Protein AF-A0A3D1RA29-F1 (afdb_monomer_lite)

Foldseek 3Di:
DCVVVVVVLVVLVVQCPDPVNFVLLVVVVVVDVLSVPPPGLVSLLCCLQPVDDCLQSNLVLLLSLLVCCLVVRSNSSSVSSNCSSLVVLLVVLLVVCVVVVVPPSVVVVVLLVVLLSVCSNPPDSVPDSNNSVCSSVSSSVSSVVVSVVVVPPDPPPDPPPDDDDDDDDDDDDDDD

Sequence (176 aa):
MRASWEALHAGLDRSVRTLQAEQSFQQAKAQHSVLAGFDDAEKVVDHLVNARGDGEAKDRLLATLVAMVQQREHHDVASGLLWLGLWPGLTGVYGRRVRHFNGEPDELVAEIARAFTELVERLDLTTVHRVAATLVRSTERDVMYRRKRTWLPASDGLRVDHEEMSASFDADEDDG

Structure (mmCIF, N/CA/C/O backbone):
data_AF-A0A3D1RA29-F1
#
_entry.id   AF-A0A3D1RA29-F1
#
loop_
_atom_site.group_PDB
_atom_site.id
_atom_site.type_symbol
_atom_site.label_atom_id
_atom_site.label_alt_id
_atom_site.label_comp_id
_atom_site.label_asym_id
_atom_site.label_entity_id
_atom_site.label_seq_id
_atom_site.pdbx_PDB_ins_code
_atom_site.Cartn_x
_atom_site.Cartn_y
_atom_site.Cartn_z
_atom_site.occupancy
_atom_site.B_iso_or_equiv
_atom_site.auth_seq_id
_atom_site.auth_comp_id
_atom_site.auth_asym_id
_atom_site.auth_atom_id
_atom_site.pdbx_PDB_model_num
ATOM 1 N N . MET A 1 1 ? 17.350 4.472 -13.378 1.00 61.59 1 MET A N 1
ATOM 2 C CA . MET A 1 1 ? 17.539 5.317 -12.178 1.00 61.59 1 MET A CA 1
ATOM 3 C C . MET A 1 1 ? 16.560 4.843 -11.112 1.00 61.59 1 MET A C 1
ATOM 5 O O . MET A 1 1 ? 15.409 4.650 -11.459 1.00 61.59 1 MET A O 1
ATOM 9 N N . ARG A 1 2 ? 16.984 4.555 -9.874 1.00 80.62 2 ARG A N 1
ATOM 10 C CA . ARG A 1 2 ? 16.080 4.113 -8.783 1.00 80.62 2 ARG A CA 1
ATOM 11 C C . ARG A 1 2 ? 15.506 5.291 -7.971 1.00 80.62 2 ARG A C 1
ATOM 13 O O . ARG A 1 2 ? 14.578 5.092 -7.201 1.00 80.62 2 ARG A O 1
ATOM 20 N N . ALA A 1 3 ? 16.002 6.507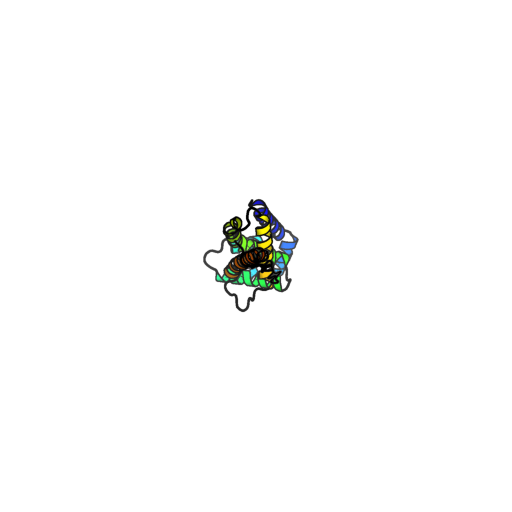 -8.209 1.00 87.69 3 ALA A N 1
ATOM 21 C CA . ALA A 1 3 ? 15.664 7.707 -7.445 1.00 87.69 3 ALA A CA 1
ATOM 22 C C . ALA A 1 3 ? 14.151 7.953 -7.317 1.00 87.69 3 ALA A C 1
ATOM 24 O O . ALA A 1 3 ? 13.674 8.165 -6.211 1.00 87.69 3 ALA A O 1
ATOM 25 N N . SER A 1 4 ? 13.379 7.847 -8.400 1.00 90.88 4 SER A N 1
ATOM 26 C CA . SER A 1 4 ? 11.924 8.064 -8.359 1.00 90.88 4 SER A CA 1
ATOM 27 C C . SER A 1 4 ? 11.176 6.986 -7.570 1.00 90.88 4 SER A C 1
ATOM 29 O O . SER A 1 4 ? 10.205 7.283 -6.880 1.00 90.88 4 SER A O 1
ATOM 31 N N . TRP A 1 5 ? 11.659 5.739 -7.608 1.00 94.94 5 TRP A N 1
ATOM 32 C CA . TRP A 1 5 ? 11.130 4.649 -6.784 1.00 94.94 5 TRP A CA 1
ATOM 33 C C . TRP A 1 5 ? 11.410 4.907 -5.296 1.00 94.94 5 TRP A C 1
ATOM 35 O O . TRP A 1 5 ? 10.516 4.820 -4.463 1.00 94.94 5 TRP A O 1
ATOM 45 N N . GLU A 1 6 ? 12.630 5.310 -4.949 1.00 95.12 6 GLU A N 1
ATOM 46 C CA . GLU A 1 6 ? 12.988 5.672 -3.569 1.00 95.12 6 GLU A CA 1
ATOM 47 C C . GLU A 1 6 ? 12.257 6.931 -3.078 1.00 95.12 6 GLU A C 1
ATOM 49 O O . GLU A 1 6 ? 11.837 6.988 -1.924 1.00 95.12 6 GLU A O 1
ATOM 54 N N . ALA A 1 7 ? 12.041 7.914 -3.953 1.00 95.19 7 ALA A N 1
ATOM 55 C CA . ALA A 1 7 ? 11.281 9.119 -3.641 1.00 95.19 7 ALA A CA 1
ATOM 56 C C . ALA A 1 7 ? 9.809 8.804 -3.341 1.00 95.19 7 ALA A C 1
ATOM 58 O O . ALA A 1 7 ? 9.257 9.361 -2.391 1.00 95.19 7 ALA A O 1
ATOM 59 N N . LEU A 1 8 ? 9.194 7.882 -4.095 1.00 95.75 8 LEU A N 1
ATOM 60 C CA . LEU A 1 8 ? 7.845 7.387 -3.812 1.00 95.75 8 LEU A CA 1
ATOM 61 C C . LEU A 1 8 ? 7.782 6.733 -2.424 1.00 95.75 8 LEU A C 1
ATOM 63 O O . LEU A 1 8 ? 6.916 7.092 -1.628 1.00 95.75 8 LEU A O 1
ATOM 67 N N . HIS A 1 9 ? 8.731 5.847 -2.100 1.00 96.38 9 HIS A N 1
ATOM 68 C CA . HIS A 1 9 ? 8.818 5.231 -0.770 1.00 96.38 9 HIS A CA 1
ATOM 69 C C . HIS A 1 9 ? 8.925 6.268 0.345 1.00 96.38 9 HIS A C 1
ATOM 71 O O . HIS A 1 9 ? 8.164 6.229 1.306 1.00 96.38 9 HIS A O 1
ATOM 77 N N . ALA A 1 10 ? 9.854 7.217 0.207 1.00 96.38 10 ALA A N 1
ATOM 78 C CA . ALA A 1 10 ? 10.084 8.254 1.207 1.00 96.38 10 ALA A CA 1
ATOM 79 C C . ALA A 1 10 ? 8.869 9.182 1.365 1.00 96.38 10 ALA A C 1
ATOM 81 O O . ALA A 1 10 ? 8.591 9.661 2.463 1.00 96.38 10 ALA A O 1
ATOM 82 N N . GLY A 1 11 ? 8.135 9.447 0.281 1.00 95.94 11 GLY A N 1
ATOM 83 C CA . GLY A 1 11 ? 6.874 10.184 0.325 1.00 95.94 11 GLY A CA 1
ATOM 84 C C . GLY A 1 11 ? 5.801 9.449 1.129 1.00 95.94 11 GLY A C 1
ATOM 85 O O . GLY A 1 11 ? 5.186 10.049 2.009 1.00 95.94 11 GLY A O 1
ATOM 86 N N . LEU A 1 12 ? 5.626 8.151 0.868 1.00 95.56 12 LEU A N 1
ATOM 87 C CA . LEU A 1 12 ? 4.673 7.295 1.578 1.00 95.56 12 LEU A CA 1
ATOM 88 C C . LEU A 1 12 ? 5.028 7.156 3.062 1.00 95.56 12 LEU A C 1
ATOM 90 O O . LEU A 1 12 ? 4.164 7.361 3.911 1.00 95.56 12 LEU A O 1
ATOM 94 N N . ASP A 1 13 ? 6.296 6.892 3.376 1.00 95.62 13 ASP A N 1
ATOM 95 C CA . ASP A 1 13 ? 6.787 6.790 4.753 1.00 95.62 13 ASP A CA 1
ATOM 96 C C . ASP A 1 13 ? 6.531 8.089 5.536 1.00 95.62 13 ASP A C 1
ATOM 98 O O . ASP A 1 13 ? 5.963 8.060 6.626 1.00 95.62 13 ASP A O 1
ATOM 102 N N . ARG A 1 14 ? 6.811 9.258 4.943 1.00 94.94 14 ARG A N 1
ATOM 103 C CA . ARG A 1 14 ? 6.463 10.543 5.573 1.00 94.94 14 ARG A CA 1
ATOM 104 C C . ARG A 1 14 ? 4.961 10.726 5.766 1.00 94.94 14 ARG A C 1
ATOM 106 O O . ARG A 1 14 ? 4.565 11.292 6.780 1.00 94.94 14 ARG A O 1
ATOM 113 N N . SER A 1 15 ? 4.135 10.277 4.819 1.00 94.50 15 SER A N 1
ATOM 114 C CA . SER A 1 15 ? 2.679 10.459 4.894 1.00 94.50 15 SER A CA 1
ATOM 115 C C . SER A 1 15 ? 2.060 9.736 6.093 1.00 94.50 15 SER A C 1
ATOM 117 O O . SER A 1 15 ? 1.217 10.315 6.779 1.00 94.50 15 SER A O 1
ATOM 119 N N . VAL A 1 16 ? 2.542 8.527 6.410 1.00 94.12 16 VAL A N 1
ATOM 120 C CA . VAL A 1 16 ? 2.026 7.719 7.528 1.00 94.12 16 VAL A CA 1
ATOM 121 C C . VAL A 1 16 ? 2.594 8.128 8.892 1.00 94.12 16 VAL A C 1
ATOM 123 O O . VAL A 1 16 ? 2.030 7.752 9.910 1.00 94.12 16 VAL A O 1
ATOM 126 N N . ARG A 1 17 ? 3.668 8.931 8.928 1.00 93.25 17 ARG A N 1
ATOM 127 C CA . ARG A 1 17 ? 4.301 9.440 10.163 1.00 93.25 17 ARG A CA 1
ATOM 128 C C . ARG A 1 17 ? 3.769 10.804 10.624 1.00 93.25 17 ARG A C 1
ATOM 130 O O . ARG A 1 17 ? 4.295 11.389 11.569 1.00 93.25 17 ARG A O 1
ATOM 137 N N . THR A 1 18 ? 2.775 11.370 9.941 1.00 94.19 18 THR A N 1
ATOM 138 C CA . THR A 1 18 ? 2.199 12.665 10.339 1.00 94.19 18 THR A CA 1
ATOM 139 C C . THR A 1 18 ? 1.294 12.524 11.565 1.00 94.19 18 THR A C 1
ATOM 141 O O . THR A 1 18 ? 0.689 11.480 11.783 1.00 94.19 18 THR A O 1
ATOM 144 N N . LEU A 1 19 ? 1.122 13.600 12.343 1.00 93.75 19 LEU A N 1
ATOM 145 C CA . LEU A 1 19 ? 0.194 13.598 13.485 1.00 93.75 19 LEU A CA 1
ATOM 146 C C . LEU A 1 19 ? -1.254 13.286 13.060 1.00 93.75 19 LEU A C 1
ATOM 148 O O . LEU A 1 19 ? -1.984 12.618 13.784 1.00 93.75 19 LEU A O 1
ATOM 152 N N . GLN A 1 20 ? -1.669 13.755 11.881 1.00 92.44 20 GLN A N 1
ATOM 153 C CA . GLN A 1 20 ? -2.993 13.466 11.326 1.00 92.44 20 GLN A CA 1
ATOM 154 C C . GLN A 1 20 ? -3.140 11.989 10.935 1.00 92.44 20 GLN A C 1
ATOM 156 O O . GLN A 1 20 ? -4.195 11.394 11.171 1.00 92.44 20 GLN A O 1
ATOM 161 N N . ALA A 1 21 ? -2.094 11.392 10.353 1.00 92.19 21 ALA A N 1
ATOM 162 C CA . ALA A 1 21 ? -2.056 9.961 10.075 1.00 92.19 21 ALA A CA 1
ATOM 163 C C . ALA A 1 21 ? -2.139 9.154 11.373 1.00 92.19 21 ALA A C 1
ATOM 165 O O . ALA A 1 21 ? -2.956 8.245 11.459 1.00 92.19 21 ALA A O 1
ATOM 166 N N . GLU A 1 22 ? -1.398 9.551 12.406 1.00 94.19 22 GLU A N 1
ATOM 167 C CA . GLU A 1 22 ? -1.446 8.899 13.715 1.00 94.19 22 GLU A CA 1
ATOM 168 C C . GLU A 1 22 ? -2.852 8.961 14.334 1.00 94.19 22 GLU A C 1
ATOM 170 O O . GLU A 1 22 ? -3.405 7.945 14.745 1.00 94.19 22 GLU A O 1
ATOM 175 N N . GLN A 1 23 ? -3.505 10.125 14.313 1.00 94.62 23 GLN A N 1
ATOM 176 C CA . GLN A 1 23 ? -4.891 10.255 14.781 1.00 94.62 23 GLN A CA 1
ATOM 177 C C . GLN A 1 23 ? -5.864 9.379 13.981 1.00 94.62 23 GLN A C 1
ATOM 179 O O . GLN A 1 23 ? -6.729 8.724 14.565 1.00 94.62 23 GLN A O 1
ATOM 184 N N . SER A 1 24 ? -5.713 9.345 12.654 1.00 94.38 24 SER A N 1
ATOM 185 C CA . SER A 1 24 ? -6.530 8.499 11.775 1.00 94.38 24 SER A CA 1
ATOM 186 C C . SER A 1 24 ? -6.300 7.015 12.061 1.00 94.38 24 SER A C 1
ATOM 188 O O . SER A 1 24 ? -7.246 6.233 12.074 1.00 94.38 24 SER A O 1
ATOM 190 N N . PHE A 1 25 ? -5.057 6.629 12.344 1.00 95.31 25 PHE A N 1
ATOM 191 C CA . PHE A 1 25 ? -4.699 5.268 12.711 1.00 95.31 25 PHE A CA 1
ATOM 192 C C . PHE A 1 25 ? -5.326 4.854 14.046 1.00 95.31 25 PHE A C 1
ATOM 194 O O . PHE A 1 25 ? -5.940 3.792 14.121 1.00 95.31 25 PHE A O 1
ATOM 201 N N . GLN A 1 26 ? -5.264 5.700 15.077 1.00 94.88 26 GLN A N 1
ATOM 202 C CA . GLN A 1 26 ? -5.900 5.403 16.367 1.00 94.88 26 GLN A CA 1
ATOM 203 C C . GLN A 1 26 ? -7.432 5.283 16.247 1.00 94.88 26 GLN A C 1
ATOM 205 O O . GLN A 1 26 ? -8.042 4.432 16.897 1.00 94.88 26 GLN A O 1
ATOM 210 N N . GLN A 1 27 ? -8.064 6.080 15.380 1.00 94.69 27 GLN A N 1
ATOM 211 C CA . GLN A 1 27 ? -9.498 5.959 15.082 1.00 94.69 27 GLN A CA 1
ATOM 212 C C . GLN A 1 27 ? -9.832 4.657 14.338 1.00 94.69 27 GLN A C 1
ATOM 214 O O . GLN A 1 27 ? -10.803 3.986 14.698 1.00 94.69 27 GLN A O 1
ATOM 219 N N . ALA A 1 28 ? -9.010 4.259 13.363 1.00 93.94 28 ALA A N 1
ATOM 220 C CA . ALA A 1 28 ? -9.141 2.973 12.681 1.00 93.94 28 ALA A CA 1
ATOM 221 C C . ALA A 1 28 ? -8.956 1.797 13.653 1.00 93.94 28 ALA A C 1
ATOM 223 O O . ALA A 1 28 ? -9.704 0.822 13.618 1.00 93.94 28 ALA A O 1
ATOM 224 N N . LYS A 1 29 ? -7.994 1.904 14.576 1.00 94.00 29 LYS A N 1
ATOM 225 C CA . LYS A 1 29 ? -7.706 0.899 15.606 1.00 94.00 29 LYS A CA 1
ATOM 226 C C . LYS A 1 29 ? -8.894 0.641 16.534 1.00 94.00 29 LYS A C 1
ATOM 228 O O . LYS A 1 29 ? -9.097 -0.494 16.960 1.00 94.00 29 LYS A O 1
ATOM 233 N N . ALA A 1 30 ? -9.699 1.665 16.817 1.00 91.88 30 ALA A N 1
ATOM 234 C CA . ALA A 1 30 ? -10.922 1.521 17.604 1.00 91.88 30 ALA A CA 1
ATOM 235 C C . ALA A 1 30 ? -12.042 0.765 16.859 1.00 91.88 30 ALA A C 1
ATOM 237 O O . ALA A 1 30 ? -12.909 0.176 17.503 1.00 91.88 30 ALA A O 1
ATOM 238 N N . GLN A 1 31 ? -12.027 0.774 15.522 1.00 92.19 31 GLN A N 1
ATOM 239 C CA . GLN A 1 31 ? -13.053 0.163 14.667 1.00 92.19 31 GLN A CA 1
ATOM 240 C C . GLN A 1 31 ? -12.662 -1.243 14.191 1.00 92.19 31 GLN A C 1
ATOM 242 O O . GLN A 1 31 ? -13.517 -2.119 14.065 1.00 92.19 31 GLN A O 1
ATOM 247 N N . HIS A 1 32 ? -11.366 -1.489 13.984 1.00 93.56 32 HIS A N 1
ATOM 248 C CA . HIS A 1 32 ? -10.843 -2.725 13.404 1.00 93.56 32 HIS A CA 1
ATOM 249 C C . HIS A 1 32 ? -9.957 -3.470 14.401 1.00 93.56 32 HIS A C 1
ATOM 251 O O . HIS A 1 32 ? -8.798 -3.116 14.618 1.00 93.56 32 HIS A O 1
ATOM 257 N N . SER A 1 33 ? -10.465 -4.567 14.969 1.00 89.94 33 SER A N 1
ATOM 258 C CA . SER A 1 33 ? -9.752 -5.344 15.997 1.00 89.94 33 SER A CA 1
ATOM 259 C C . SER A 1 33 ? -8.408 -5.919 15.530 1.00 89.94 33 SER A C 1
ATOM 261 O O . SER A 1 33 ? -7.513 -6.114 16.348 1.00 89.94 33 SER A O 1
ATOM 263 N N . VAL A 1 34 ? -8.222 -6.132 14.220 1.00 91.44 34 VAL A N 1
ATOM 264 C CA . VAL A 1 34 ? -6.940 -6.577 13.641 1.00 91.44 34 VAL A CA 1
ATOM 265 C C . VAL A 1 34 ? -5.814 -5.556 13.847 1.00 91.44 34 VAL A C 1
ATOM 267 O O . VAL A 1 34 ? -4.647 -5.936 13.880 1.00 91.44 34 VAL A O 1
ATOM 270 N N . LEU A 1 35 ? -6.152 -4.272 14.016 1.00 93.00 35 LEU A N 1
ATOM 271 C CA . LEU A 1 35 ? -5.196 -3.194 14.269 1.00 93.00 35 LEU A CA 1
ATOM 272 C C . LEU A 1 35 ? -4.903 -3.005 15.766 1.00 93.00 35 LEU A C 1
ATOM 274 O O . LEU A 1 35 ? -3.919 -2.362 16.124 1.00 93.00 35 LEU A O 1
ATOM 278 N N . ALA A 1 36 ? -5.723 -3.577 16.656 1.00 89.75 36 ALA A N 1
ATOM 279 C CA . ALA A 1 36 ? -5.656 -3.337 18.100 1.00 89.75 36 ALA A CA 1
ATOM 280 C C . ALA A 1 36 ? -4.303 -3.717 18.730 1.00 89.75 36 ALA A C 1
ATOM 282 O O . ALA A 1 36 ? -3.906 -3.121 19.731 1.00 89.75 36 ALA A O 1
ATOM 283 N N . GLY A 1 37 ? -3.589 -4.676 18.136 1.00 88.81 37 GLY A N 1
ATOM 284 C CA . GLY A 1 37 ? -2.281 -5.136 18.607 1.00 88.81 37 GLY A CA 1
ATOM 285 C C . GLY A 1 37 ? -1.092 -4.246 18.230 1.00 88.81 37 GLY A C 1
ATOM 286 O O . GLY A 1 37 ? 0.021 -4.553 18.645 1.00 88.81 37 GLY A O 1
ATOM 287 N N . PHE A 1 38 ? -1.293 -3.182 17.448 1.00 93.12 38 PHE A N 1
ATOM 288 C CA . PHE A 1 38 ? -0.213 -2.306 16.986 1.00 93.12 38 PHE A CA 1
ATOM 289 C C . PHE A 1 38 ? -0.283 -0.946 17.673 1.00 93.12 38 PHE A C 1
ATOM 291 O O . PHE A 1 38 ? -1.352 -0.338 17.741 1.00 93.12 38 PHE A O 1
ATOM 298 N N . ASP A 1 39 ? 0.846 -0.469 18.190 1.00 90.50 39 ASP A N 1
ATOM 299 C CA . ASP A 1 39 ? 0.915 0.815 18.896 1.00 90.50 39 ASP A CA 1
ATOM 300 C C . ASP A 1 39 ? 0.703 1.996 17.946 1.00 90.50 39 ASP A C 1
ATOM 302 O O . ASP A 1 39 ? -0.078 2.893 18.258 1.00 90.50 39 ASP A O 1
ATOM 306 N N . ASP A 1 40 ? 1.325 1.928 16.769 1.00 91.88 40 ASP A N 1
ATOM 307 C CA . ASP A 1 40 ? 1.334 2.966 15.741 1.00 91.88 40 ASP A CA 1
ATOM 308 C C . ASP A 1 40 ? 1.348 2.353 14.322 1.00 91.88 40 ASP A C 1
ATOM 310 O O . ASP A 1 40 ? 1.461 1.133 14.129 1.00 91.88 40 ASP A O 1
ATOM 314 N N . ALA A 1 41 ? 1.236 3.218 13.311 1.00 93.31 41 ALA A N 1
ATOM 315 C CA . ALA A 1 41 ? 1.273 2.835 11.900 1.00 93.31 41 ALA A CA 1
ATOM 316 C C . ALA A 1 41 ? 2.620 2.206 11.474 1.00 93.31 41 ALA A C 1
ATOM 318 O O . ALA A 1 41 ? 2.650 1.331 10.605 1.00 93.31 41 ALA A O 1
ATOM 319 N N . GLU A 1 42 ? 3.738 2.602 12.089 1.00 91.94 42 GLU A N 1
ATOM 320 C CA . GLU A 1 42 ? 5.071 2.074 11.776 1.00 91.94 42 GLU A CA 1
ATOM 321 C C . GLU A 1 42 ? 5.186 0.600 12.189 1.00 91.94 42 GLU A C 1
ATOM 323 O O . GLU A 1 42 ? 5.667 -0.221 11.406 1.00 91.94 42 GLU A O 1
ATOM 328 N N . LYS A 1 43 ? 4.621 0.213 13.341 1.00 93.50 43 LYS A N 1
ATOM 329 C CA . LYS A 1 43 ? 4.546 -1.194 13.775 1.00 93.50 43 LYS A CA 1
ATOM 330 C C . LYS A 1 43 ? 3.738 -2.073 12.830 1.00 93.50 43 LYS A C 1
ATOM 332 O O . LYS A 1 43 ? 4.079 -3.246 12.656 1.00 93.50 43 LYS A O 1
ATOM 337 N N . VAL A 1 44 ? 2.703 -1.525 12.196 1.00 95.12 44 VAL A N 1
ATOM 338 C CA . VAL A 1 44 ? 1.951 -2.239 11.154 1.00 95.12 44 VAL A CA 1
ATOM 339 C C . VAL A 1 44 ? 2.843 -2.497 9.943 1.00 95.12 44 VAL A C 1
ATOM 341 O O . VAL A 1 44 ? 2.904 -3.629 9.461 1.00 95.12 44 VAL A O 1
ATOM 344 N N . VAL A 1 45 ? 3.568 -1.480 9.465 1.00 94.75 45 VAL A N 1
ATOM 345 C CA . VAL A 1 45 ? 4.499 -1.624 8.333 1.00 94.75 45 VAL A CA 1
ATOM 346 C C . VAL A 1 45 ? 5.597 -2.633 8.658 1.00 94.75 45 VAL A C 1
ATOM 348 O O . VAL A 1 45 ? 5.819 -3.561 7.877 1.00 94.75 45 VAL A O 1
ATOM 351 N N . ASP A 1 46 ? 6.230 -2.509 9.824 1.00 93.00 46 ASP A N 1
ATOM 352 C CA . ASP A 1 46 ? 7.267 -3.428 10.293 1.00 93.00 46 ASP A CA 1
ATOM 353 C C . ASP A 1 46 ? 6.766 -4.870 10.306 1.00 93.00 46 ASP A C 1
ATOM 355 O O . ASP A 1 46 ? 7.461 -5.776 9.836 1.00 93.00 46 ASP A O 1
ATOM 359 N N . HIS A 1 47 ? 5.547 -5.093 10.799 1.00 92.75 47 HIS A N 1
ATOM 360 C CA . HIS A 1 47 ? 4.925 -6.409 10.795 1.00 92.75 47 HIS A CA 1
ATOM 361 C C . HIS A 1 47 ? 4.662 -6.905 9.371 1.00 92.75 47 HIS A C 1
ATOM 363 O O . HIS A 1 47 ? 5.051 -8.021 9.030 1.00 92.75 47 HIS A O 1
ATOM 369 N N . LEU A 1 48 ? 4.070 -6.085 8.500 1.00 93.00 48 LEU A N 1
ATOM 370 C CA . LEU A 1 48 ? 3.791 -6.467 7.113 1.00 93.00 48 LEU A CA 1
ATOM 371 C C . LEU A 1 48 ? 5.071 -6.809 6.336 1.00 93.00 48 LEU A C 1
ATOM 373 O O . LEU A 1 48 ? 5.061 -7.740 5.524 1.00 93.00 48 LEU A O 1
ATOM 377 N N . VAL A 1 49 ? 6.176 -6.111 6.591 1.00 91.94 49 VAL A N 1
ATOM 378 C CA . VAL A 1 49 ? 7.465 -6.352 5.928 1.00 91.94 49 VAL A CA 1
ATOM 379 C C . VAL A 1 49 ? 8.187 -7.570 6.511 1.00 91.94 49 VAL A C 1
ATOM 381 O O . VAL A 1 49 ? 8.716 -8.382 5.747 1.00 91.94 49 VAL A O 1
ATOM 384 N N . ASN A 1 50 ? 8.195 -7.726 7.838 1.00 86.75 50 ASN A N 1
ATOM 385 C CA . ASN A 1 50 ? 9.053 -8.692 8.530 1.00 86.75 50 ASN A CA 1
ATOM 386 C C . ASN A 1 50 ? 8.349 -9.971 9.001 1.00 86.75 50 ASN A C 1
ATOM 388 O O . ASN A 1 50 ? 9.048 -10.904 9.403 1.00 86.75 50 ASN A O 1
ATOM 392 N N . ALA A 1 51 ? 7.014 -10.063 8.954 1.00 77.31 51 ALA A N 1
ATOM 393 C CA . ALA A 1 51 ? 6.283 -11.260 9.373 1.00 77.31 51 ALA A CA 1
ATOM 394 C C . ALA A 1 51 ? 6.712 -12.484 8.545 1.00 77.31 51 ALA A C 1
ATOM 396 O O . ALA A 1 51 ? 6.311 -12.676 7.394 1.00 77.31 51 ALA A O 1
ATOM 397 N N . ARG A 1 52 ? 7.553 -13.331 9.150 1.00 62.84 52 ARG A N 1
ATOM 398 C CA . ARG A 1 52 ? 7.950 -14.637 8.621 1.00 62.84 52 ARG A CA 1
ATOM 399 C C . ARG A 1 52 ? 7.103 -15.708 9.302 1.00 62.84 52 ARG A C 1
ATOM 401 O O . ARG A 1 52 ? 7.204 -15.884 10.509 1.00 62.84 52 ARG A O 1
ATOM 408 N N . GLY A 1 53 ? 6.306 -16.441 8.527 1.00 60.06 53 GLY A N 1
ATOM 409 C CA . GLY A 1 53 ? 5.641 -17.670 8.981 1.00 60.06 53 GLY A CA 1
ATOM 410 C C . GLY A 1 53 ? 4.119 -17.597 9.112 1.00 60.06 53 GLY A C 1
ATOM 411 O O . GLY A 1 53 ? 3.475 -18.596 8.815 1.00 60.06 53 GLY A O 1
ATOM 412 N N . ASP A 1 54 ? 3.534 -16.440 9.441 1.00 73.50 54 ASP A N 1
ATOM 413 C CA . ASP A 1 54 ? 2.071 -16.269 9.497 1.00 73.50 54 ASP A CA 1
ATOM 414 C C . ASP A 1 54 ? 1.558 -15.436 8.313 1.00 73.50 54 ASP A C 1
ATOM 416 O O . ASP A 1 54 ? 1.277 -14.239 8.402 1.00 73.50 54 ASP A O 1
ATOM 420 N N . GLY A 1 55 ? 1.494 -16.090 7.152 1.00 82.44 55 GLY A N 1
ATOM 421 C CA . GLY A 1 55 ? 0.947 -15.480 5.942 1.00 82.44 55 GLY A CA 1
ATOM 422 C C . GLY A 1 55 ? -0.546 -15.169 6.057 1.00 82.44 55 GLY A C 1
ATOM 423 O O . GLY A 1 55 ? -1.015 -14.234 5.418 1.00 82.44 55 GLY A O 1
ATOM 424 N N . GLU A 1 56 ? -1.280 -15.904 6.892 1.00 88.12 56 GLU A N 1
ATOM 425 C CA . GLU A 1 56 ? -2.725 -15.745 7.022 1.00 88.12 56 GLU A CA 1
ATOM 426 C C . GLU A 1 56 ? -3.083 -14.497 7.833 1.00 88.12 56 GLU A C 1
ATOM 428 O O . GLU A 1 56 ? -3.924 -13.713 7.401 1.00 88.12 56 GLU A O 1
ATOM 433 N N . ALA A 1 57 ? -2.409 -14.245 8.962 1.00 89.12 57 ALA A N 1
ATOM 434 C CA . ALA A 1 57 ? -2.580 -12.995 9.706 1.00 89.12 57 ALA A CA 1
ATOM 435 C C . ALA A 1 57 ? -2.193 -11.778 8.865 1.00 89.12 57 ALA A C 1
ATOM 437 O O . ALA A 1 57 ? -2.915 -10.778 8.860 1.00 89.12 57 ALA A O 1
ATOM 438 N N . LYS A 1 58 ? -1.106 -11.891 8.094 1.00 91.75 58 LYS A N 1
ATOM 439 C CA . LYS A 1 58 ? -0.694 -10.852 7.150 1.00 91.75 58 LYS A CA 1
ATOM 440 C C . LYS A 1 58 ? -1.758 -10.602 6.081 1.00 91.75 58 LYS A C 1
ATOM 442 O O . LYS A 1 58 ? -2.098 -9.449 5.828 1.00 91.75 58 LYS A O 1
ATOM 447 N N . ASP A 1 59 ? -2.289 -11.652 5.460 1.00 94.69 59 ASP A N 1
ATOM 448 C CA . ASP A 1 59 ? -3.311 -11.510 4.423 1.00 94.69 59 ASP A CA 1
ATOM 449 C C . ASP A 1 59 ? -4.642 -10.984 4.989 1.00 94.69 59 ASP A C 1
ATOM 451 O O . ASP A 1 59 ? -5.288 -10.178 4.323 1.00 94.69 59 ASP A O 1
ATOM 455 N N . ARG A 1 60 ? -5.016 -11.330 6.231 1.00 94.06 60 ARG A N 1
ATOM 456 C CA . ARG A 1 60 ? -6.176 -10.734 6.927 1.00 94.06 60 ARG A CA 1
ATOM 457 C C . ARG A 1 60 ? -5.985 -9.243 7.193 1.00 94.06 60 ARG A C 1
ATOM 459 O O . ARG A 1 60 ? -6.880 -8.459 6.900 1.00 94.06 60 ARG A O 1
ATOM 466 N N . LEU A 1 61 ? -4.820 -8.846 7.705 1.00 95.69 61 LEU A N 1
ATOM 467 C CA . LEU A 1 61 ? -4.490 -7.438 7.928 1.00 95.69 61 LEU A CA 1
ATOM 468 C C . LEU A 1 61 ? -4.528 -6.646 6.613 1.00 95.69 61 LEU A C 1
ATOM 470 O O . LEU A 1 61 ? -5.140 -5.584 6.547 1.00 95.69 61 LEU A O 1
ATOM 474 N N . LEU A 1 62 ? -3.941 -7.187 5.542 1.00 96.75 62 LEU A N 1
ATOM 475 C CA . LEU A 1 62 ? -4.008 -6.573 4.216 1.00 96.75 62 LEU A CA 1
ATOM 476 C C . LEU A 1 62 ? -5.443 -6.506 3.679 1.00 96.75 62 LEU A C 1
ATOM 478 O O . LEU A 1 62 ? -5.805 -5.490 3.094 1.00 96.75 62 LEU A O 1
ATOM 482 N N . ALA A 1 63 ? -6.266 -7.539 3.888 1.00 97.31 63 ALA A N 1
ATOM 483 C CA . ALA A 1 63 ? -7.678 -7.526 3.502 1.00 97.31 63 ALA A CA 1
ATOM 484 C C . ALA A 1 63 ? -8.443 -6.394 4.202 1.00 97.31 63 ALA A C 1
ATOM 486 O O . ALA A 1 63 ? -9.181 -5.664 3.544 1.00 97.31 63 ALA A O 1
ATOM 487 N N . THR A 1 64 ? -8.227 -6.203 5.508 1.00 97.25 64 THR A N 1
ATOM 488 C CA . THR A 1 64 ? -8.827 -5.090 6.257 1.00 97.25 64 THR A CA 1
ATOM 489 C C . THR A 1 64 ? -8.392 -3.740 5.697 1.00 97.25 64 THR A C 1
ATOM 491 O O . THR A 1 64 ? -9.241 -2.893 5.442 1.00 97.25 64 THR A O 1
ATOM 494 N N . LEU A 1 65 ? -7.099 -3.547 5.425 1.00 97.81 65 LEU A N 1
ATOM 495 C CA . LEU A 1 65 ? -6.616 -2.291 4.847 1.00 97.81 65 LEU A CA 1
ATOM 496 C C . LEU A 1 65 ? -7.199 -2.033 3.445 1.00 97.81 65 LEU A C 1
ATOM 498 O O . LEU A 1 65 ? -7.561 -0.901 3.137 1.00 97.81 65 LEU A O 1
ATOM 502 N N . VAL A 1 66 ? -7.337 -3.067 2.604 1.00 98.06 66 VAL A N 1
ATOM 503 C CA . VAL A 1 66 ? -8.013 -2.942 1.299 1.00 98.06 66 VAL A CA 1
ATOM 504 C C . VAL A 1 66 ? -9.472 -2.524 1.486 1.00 98.06 66 VAL A C 1
ATOM 506 O O . VAL A 1 66 ? -9.923 -1.602 0.809 1.00 98.06 66 VAL A O 1
ATOM 509 N N . ALA A 1 67 ? -10.196 -3.150 2.417 1.00 97.62 67 ALA A N 1
ATOM 510 C CA . ALA A 1 67 ? -11.589 -2.807 2.693 1.00 97.62 67 ALA A CA 1
ATOM 511 C C . ALA A 1 67 ? -11.738 -1.348 3.156 1.00 97.62 67 ALA A C 1
ATOM 513 O O . ALA A 1 67 ? -12.613 -0.643 2.659 1.00 97.62 67 ALA A O 1
ATOM 514 N N . MET A 1 68 ? -10.850 -0.873 4.034 1.00 97.38 68 MET A N 1
ATOM 515 C CA . MET A 1 68 ? -10.824 0.524 4.482 1.00 97.38 68 MET A CA 1
ATOM 516 C C . MET A 1 68 ? -10.641 1.497 3.307 1.00 97.38 68 MET A C 1
ATOM 518 O O . MET A 1 68 ? -11.393 2.463 3.178 1.00 97.38 68 MET A O 1
ATOM 522 N N . VAL A 1 69 ? -9.702 1.211 2.393 1.00 97.62 69 VAL A N 1
ATOM 523 C CA . VAL A 1 69 ? -9.506 2.020 1.176 1.00 97.62 69 VAL A CA 1
ATOM 524 C C . VAL A 1 69 ? -10.772 2.041 0.316 1.00 97.62 69 VAL A C 1
ATOM 526 O O . VAL A 1 69 ? -11.240 3.121 -0.051 1.00 97.62 69 VAL A O 1
ATOM 529 N N . GLN A 1 70 ? -11.367 0.875 0.050 1.00 97.31 70 GLN A N 1
ATOM 530 C CA . GLN A 1 70 ? -12.582 0.748 -0.766 1.00 97.31 70 GLN A CA 1
ATOM 531 C C . GLN A 1 70 ? -13.791 1.468 -0.145 1.00 97.31 70 GLN A C 1
ATOM 533 O O . GLN A 1 70 ? -14.618 2.031 -0.862 1.00 97.31 70 GLN A O 1
ATOM 538 N N . GLN A 1 71 ? -13.881 1.497 1.186 1.00 96.62 71 GLN A N 1
ATOM 539 C CA . GLN A 1 71 ? -14.945 2.176 1.935 1.00 96.62 71 GLN A CA 1
ATOM 540 C C . GLN A 1 71 ? -14.656 3.663 2.190 1.00 96.62 71 GLN A C 1
ATOM 542 O O . GLN A 1 71 ? -15.486 4.353 2.780 1.00 96.62 71 GLN A O 1
ATOM 547 N N . ARG A 1 72 ? -13.504 4.176 1.729 1.00 94.81 72 ARG A N 1
ATOM 548 C CA . ARG A 1 72 ? -13.007 5.540 1.997 1.00 94.81 72 ARG A CA 1
ATOM 549 C C . ARG A 1 72 ? -12.823 5.845 3.489 1.00 94.81 72 ARG A C 1
ATOM 551 O O . ARG A 1 72 ? -12.763 7.008 3.884 1.00 94.81 72 ARG A O 1
ATOM 558 N N . GLU A 1 73 ? -12.675 4.813 4.308 1.00 93.94 73 GLU A N 1
ATOM 559 C CA . GLU A 1 73 ? -12.429 4.922 5.740 1.00 93.94 73 GLU A CA 1
ATOM 560 C C . GLU A 1 73 ? -10.927 5.090 5.986 1.00 93.94 73 GLU A C 1
ATOM 562 O O . GLU A 1 73 ? -10.130 4.245 5.581 1.00 93.94 73 GLU A O 1
ATOM 567 N N . HIS A 1 74 ? -10.521 6.199 6.617 1.00 94.44 74 HIS A N 1
ATOM 568 C CA . HIS A 1 74 ? -9.105 6.507 6.888 1.00 94.44 74 HIS A CA 1
ATOM 569 C C . HIS A 1 74 ? -8.193 6.258 5.667 1.00 94.44 74 HIS A C 1
ATOM 571 O O . HIS A 1 74 ? -7.069 5.763 5.788 1.00 94.44 74 HIS A O 1
ATOM 577 N N . HIS A 1 75 ? -8.718 6.600 4.484 1.00 93.31 75 HIS A N 1
ATOM 578 C CA . HIS A 1 75 ? -8.228 6.178 3.173 1.00 93.31 75 HIS A CA 1
ATOM 579 C C . HIS A 1 75 ? -6.722 6.379 2.981 1.00 93.31 75 HIS A C 1
ATOM 581 O O . HIS A 1 75 ? -6.033 5.482 2.494 1.00 93.31 75 HIS A O 1
ATOM 587 N N . ASP A 1 76 ? -6.206 7.542 3.376 1.00 94.25 76 ASP A N 1
ATOM 588 C CA . ASP A 1 76 ? -4.806 7.903 3.151 1.00 94.25 76 ASP A CA 1
ATOM 589 C C . ASP A 1 76 ? -3.862 7.060 4.012 1.00 94.25 76 ASP A C 1
ATOM 591 O O . ASP A 1 76 ? -2.841 6.575 3.521 1.00 94.25 76 ASP A O 1
ATOM 595 N N . VAL A 1 77 ? -4.240 6.801 5.270 1.00 95.62 77 VAL A N 1
ATOM 596 C CA . VAL A 1 77 ? -3.469 5.939 6.174 1.00 95.62 77 VAL A CA 1
ATOM 597 C C . VAL A 1 77 ? -3.505 4.492 5.693 1.00 95.62 77 VAL A C 1
ATOM 599 O O . VAL A 1 77 ? -2.459 3.854 5.595 1.00 95.62 77 VAL A O 1
ATOM 602 N N . ALA A 1 78 ? -4.682 3.9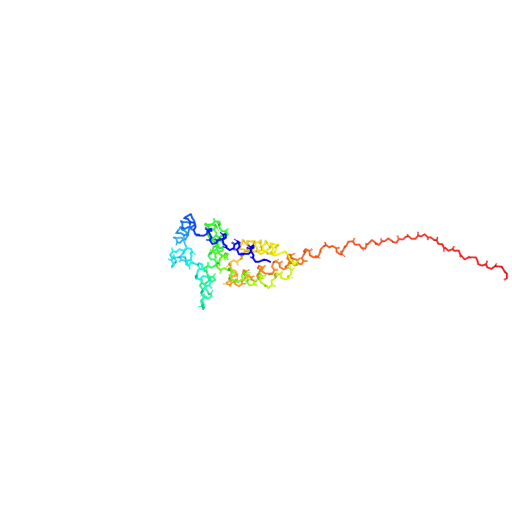86 5.315 1.00 97.19 78 ALA A N 1
ATOM 603 C CA . ALA A 1 78 ? -4.832 2.613 4.845 1.00 97.19 78 ALA A CA 1
ATOM 604 C C . ALA A 1 78 ? -4.064 2.379 3.533 1.00 97.19 78 ALA A C 1
ATOM 606 O O . ALA A 1 78 ? -3.341 1.389 3.397 1.00 97.19 78 ALA A O 1
ATOM 607 N N . SER A 1 79 ? -4.143 3.333 2.601 1.00 97.19 79 SER A N 1
ATOM 608 C CA . SER A 1 79 ? -3.391 3.305 1.343 1.00 97.19 79 SER A CA 1
ATOM 609 C C . SER A 1 79 ? -1.884 3.336 1.587 1.00 97.19 79 SER A C 1
ATOM 611 O O . SER A 1 79 ? -1.155 2.530 1.005 1.00 97.19 79 SER A O 1
ATOM 613 N N . GLY A 1 80 ? -1.406 4.224 2.465 1.00 97.06 80 GLY A N 1
ATOM 614 C CA . GLY A 1 80 ? 0.010 4.311 2.826 1.00 97.06 80 GLY A CA 1
ATOM 615 C C . GLY A 1 80 ? 0.539 3.005 3.423 1.00 97.06 80 GLY A C 1
ATOM 616 O O . GLY A 1 80 ? 1.572 2.496 2.983 1.00 97.06 80 GLY A O 1
ATOM 617 N N . LEU A 1 81 ? -0.210 2.408 4.354 1.00 97.44 81 LEU A N 1
ATOM 618 C CA . LEU A 1 81 ? 0.129 1.126 4.977 1.00 97.44 81 LEU A CA 1
ATOM 619 C C . LEU A 1 81 ? 0.167 -0.033 3.968 1.00 97.44 81 LEU A C 1
ATOM 621 O O . LEU A 1 81 ? 1.092 -0.846 4.014 1.00 97.44 81 LEU A O 1
ATOM 625 N N . LEU A 1 82 ? -0.784 -0.101 3.026 1.00 97.69 82 LEU A N 1
ATOM 626 C CA . LEU A 1 82 ? -0.778 -1.104 1.950 1.00 97.69 82 LEU A CA 1
ATOM 627 C C . LEU A 1 82 ? 0.461 -0.982 1.064 1.00 97.69 82 LEU A C 1
ATOM 629 O O . LEU A 1 82 ? 1.134 -1.980 0.790 1.00 97.69 82 LEU A O 1
ATOM 633 N N . TRP A 1 83 ? 0.758 0.240 0.622 1.00 98.06 83 TRP A N 1
ATOM 634 C CA . TRP A 1 83 ? 1.908 0.527 -0.226 1.00 98.06 83 TRP A CA 1
ATOM 635 C C . TRP A 1 83 ? 3.226 0.147 0.453 1.00 98.06 83 TRP A C 1
ATOM 637 O O . TRP A 1 83 ? 4.048 -0.548 -0.149 1.00 98.06 83 TRP A O 1
ATOM 647 N N . LEU A 1 84 ? 3.416 0.563 1.707 1.00 97.56 84 LEU A N 1
ATOM 648 C CA . LEU A 1 84 ? 4.633 0.290 2.475 1.00 97.56 84 LEU A CA 1
ATOM 649 C C . LEU A 1 84 ? 4.755 -1.196 2.839 1.00 97.56 84 LEU A C 1
ATOM 651 O O . LEU A 1 84 ? 5.810 -1.800 2.645 1.00 97.56 84 LEU A O 1
ATOM 655 N N . GLY A 1 85 ? 3.666 -1.833 3.272 1.00 96.38 85 GLY A N 1
ATOM 656 C CA . GLY A 1 85 ? 3.662 -3.254 3.628 1.00 96.38 85 GLY A CA 1
ATOM 657 C C . GLY A 1 85 ? 3.932 -4.195 2.447 1.00 96.38 85 GLY A C 1
ATOM 658 O O . GLY A 1 85 ? 4.507 -5.275 2.619 1.00 96.38 85 GLY A O 1
ATOM 659 N N . LEU A 1 86 ? 3.556 -3.792 1.229 1.00 96.69 86 LEU A N 1
ATOM 660 C CA . LEU A 1 86 ? 3.828 -4.538 -0.006 1.00 96.69 86 LEU A CA 1
ATOM 661 C C . LEU A 1 86 ? 5.063 -4.038 -0.760 1.00 96.69 86 LEU A C 1
ATOM 663 O O . LEU A 1 86 ? 5.443 -4.634 -1.776 1.00 96.69 86 LEU A O 1
ATOM 667 N N . TRP A 1 87 ? 5.745 -3.018 -0.234 1.00 96.75 87 TRP A N 1
ATOM 668 C CA . TRP A 1 87 ? 6.913 -2.405 -0.851 1.00 96.75 87 TRP A CA 1
ATOM 669 C C . TRP A 1 87 ? 8.001 -3.401 -1.274 1.00 96.75 87 TRP A C 1
ATOM 671 O O . TRP A 1 87 ? 8.485 -3.287 -2.406 1.00 96.75 87 TRP A O 1
ATOM 681 N N . PRO A 1 88 ? 8.380 -4.423 -0.472 1.00 95.25 88 PRO A N 1
ATOM 682 C CA . PRO A 1 88 ? 9.386 -5.398 -0.900 1.00 95.25 88 PRO A CA 1
ATOM 683 C C . PRO A 1 88 ? 8.943 -6.200 -2.132 1.00 95.25 88 PRO A C 1
ATOM 685 O O . PRO A 1 88 ? 9.730 -6.434 -3.052 1.00 95.25 88 PRO A O 1
ATOM 688 N N . GLY A 1 89 ? 7.662 -6.583 -2.183 1.00 95.44 89 GLY A N 1
ATOM 689 C CA . GLY A 1 89 ? 7.081 -7.309 -3.311 1.00 95.44 89 GLY A CA 1
ATOM 690 C C . GLY A 1 89 ? 7.065 -6.463 -4.582 1.00 95.44 89 GLY A C 1
ATOM 691 O O . GLY A 1 89 ? 7.513 -6.922 -5.636 1.00 95.44 89 GLY A O 1
ATOM 692 N N . LEU A 1 90 ? 6.629 -5.208 -4.462 1.00 97.00 90 LEU A N 1
ATOM 693 C CA . LEU A 1 90 ? 6.593 -4.245 -5.564 1.00 97.00 90 LEU A CA 1
ATOM 694 C C . LEU A 1 90 ? 7.999 -3.822 -6.015 1.00 97.00 90 LEU A C 1
ATOM 696 O O . LEU A 1 90 ? 8.247 -3.703 -7.211 1.00 97.00 90 LEU A O 1
ATOM 700 N N . THR A 1 91 ? 8.963 -3.718 -5.099 1.00 96.62 91 THR A N 1
ATOM 701 C CA . THR A 1 91 ? 10.382 -3.498 -5.431 1.00 96.62 91 THR A CA 1
ATOM 702 C C . THR A 1 91 ? 10.936 -4.661 -6.254 1.00 96.62 91 THR A C 1
ATOM 704 O O . THR A 1 91 ? 11.708 -4.453 -7.194 1.00 96.62 91 THR A O 1
ATOM 707 N N . GLY A 1 92 ? 10.507 -5.891 -5.956 1.00 96.06 92 GLY A N 1
ATOM 708 C CA . GLY A 1 92 ? 10.800 -7.055 -6.786 1.00 96.06 92 GLY A CA 1
ATOM 709 C C . GLY A 1 92 ? 10.227 -6.930 -8.201 1.00 96.06 92 GLY A C 1
ATOM 710 O O . GLY A 1 92 ? 10.918 -7.260 -9.166 1.00 96.06 92 GLY A O 1
ATOM 711 N N . VAL A 1 93 ? 8.995 -6.425 -8.341 1.00 95.75 93 VAL A N 1
ATOM 712 C CA . VAL A 1 93 ? 8.380 -6.137 -9.651 1.00 95.75 93 VAL A CA 1
ATOM 713 C C . VAL A 1 93 ? 9.186 -5.076 -10.398 1.00 95.75 93 VAL A C 1
ATOM 715 O O . VAL A 1 93 ? 9.610 -5.328 -11.526 1.00 95.75 93 VAL A O 1
ATOM 718 N N . TYR A 1 94 ? 9.472 -3.941 -9.757 1.00 95.56 94 TYR A N 1
ATOM 719 C CA . TYR A 1 94 ? 10.278 -2.863 -10.327 1.00 95.56 94 TYR A CA 1
ATOM 720 C C . TYR A 1 94 ? 11.622 -3.385 -10.858 1.00 95.56 94 TYR A C 1
ATOM 722 O O . TYR A 1 94 ? 11.946 -3.207 -12.033 1.00 95.56 94 TYR A O 1
ATOM 730 N N . GLY A 1 95 ? 12.369 -4.126 -10.032 1.00 93.81 95 GLY A N 1
ATOM 731 C CA . GLY A 1 95 ? 13.668 -4.687 -10.413 1.00 93.81 95 GLY A CA 1
ATOM 732 C C . GLY A 1 95 ? 13.598 -5.657 -11.597 1.00 93.81 95 GLY A C 1
ATOM 733 O O . GLY A 1 95 ? 14.448 -5.604 -12.484 1.00 93.81 95 GLY A O 1
ATOM 734 N N . ARG A 1 96 ? 12.566 -6.511 -11.662 1.00 93.19 96 ARG A N 1
ATOM 735 C CA . ARG A 1 96 ? 12.364 -7.430 -12.799 1.00 93.19 96 ARG A CA 1
ATOM 736 C C . ARG A 1 96 ? 11.967 -6.703 -14.081 1.00 93.19 96 ARG A C 1
ATOM 738 O O . ARG A 1 96 ? 12.281 -7.187 -15.172 1.00 93.19 96 ARG A O 1
ATOM 745 N N . ARG A 1 97 ? 11.223 -5.597 -13.969 1.00 92.94 97 ARG A N 1
ATOM 746 C CA . ARG A 1 97 ? 10.559 -4.956 -15.112 1.00 92.94 97 ARG A CA 1
ATOM 747 C C . ARG A 1 97 ? 11.261 -3.729 -15.666 1.00 92.94 97 ARG A C 1
ATOM 749 O O . ARG A 1 97 ? 11.038 -3.437 -16.834 1.00 92.94 97 ARG A O 1
ATOM 756 N N . VAL A 1 98 ? 12.181 -3.107 -14.931 1.00 91.44 98 VAL A N 1
ATOM 757 C CA . VAL A 1 98 ? 12.898 -1.895 -15.379 1.00 91.44 98 VAL A CA 1
ATOM 758 C C . VAL A 1 98 ? 13.557 -2.042 -16.756 1.00 91.44 98 VAL A C 1
ATOM 760 O O . VAL A 1 98 ? 13.508 -1.124 -17.566 1.00 91.44 98 VAL A O 1
ATOM 763 N N . ARG A 1 99 ? 14.080 -3.230 -17.089 1.00 89.25 99 ARG A N 1
ATOM 764 C CA . ARG A 1 99 ? 14.684 -3.503 -18.407 1.00 89.25 99 ARG A CA 1
ATOM 765 C C . ARG A 1 99 ? 13.697 -3.483 -19.584 1.00 89.25 99 ARG A C 1
ATOM 767 O O . ARG A 1 99 ? 14.129 -3.387 -20.721 1.00 89.25 99 ARG A O 1
ATOM 774 N N . HIS A 1 100 ? 12.394 -3.615 -19.329 1.00 87.69 100 HIS A N 1
ATOM 775 C CA . HIS A 1 100 ? 11.342 -3.607 -20.356 1.00 87.69 100 HIS A CA 1
ATOM 776 C C . HIS A 1 100 ? 10.812 -2.195 -20.667 1.00 87.69 100 HIS A C 1
ATOM 778 O O . HIS A 1 100 ? 9.971 -2.028 -21.553 1.00 87.69 100 HIS A O 1
ATOM 784 N N . PHE A 1 101 ? 11.307 -1.188 -19.947 1.00 88.06 101 PHE A N 1
ATOM 785 C CA . PHE A 1 101 ? 10.912 0.212 -20.076 1.00 88.06 101 PHE A CA 1
ATOM 786 C C . PHE A 1 101 ? 12.025 1.071 -20.701 1.00 88.06 101 PHE A C 1
ATOM 788 O O . PHE A 1 101 ? 12.086 2.254 -20.442 1.00 88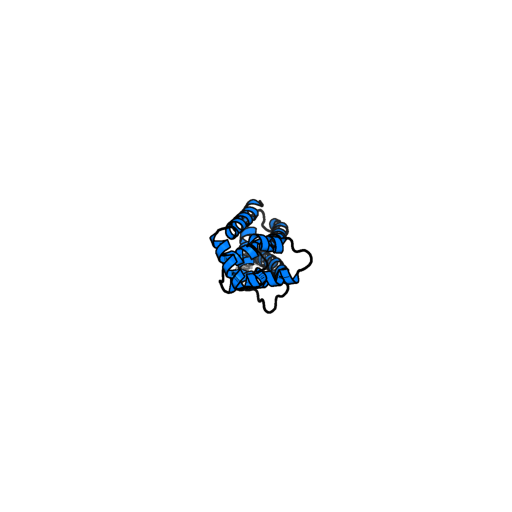.06 101 PHE A O 1
ATOM 795 N N . ASN A 1 102 ? 12.923 0.486 -21.510 1.00 82.00 102 ASN A N 1
ATOM 796 C CA . ASN A 1 102 ? 13.849 1.172 -22.440 1.00 82.00 102 ASN A CA 1
ATOM 797 C C . ASN A 1 102 ? 14.607 2.423 -21.930 1.00 82.00 102 ASN A C 1
ATOM 799 O O . ASN A 1 102 ? 14.991 3.269 -22.727 1.00 82.00 102 ASN A O 1
ATOM 803 N N . GLY A 1 103 ? 14.877 2.538 -20.627 1.00 77.38 103 GLY A N 1
ATOM 804 C CA . GLY A 1 103 ? 15.547 3.718 -20.058 1.00 77.38 103 GLY A CA 1
ATOM 805 C C . GLY A 1 103 ? 14.609 4.794 -19.499 1.00 77.38 103 GLY A C 1
ATOM 806 O O . GLY A 1 103 ? 15.103 5.812 -19.027 1.00 77.38 103 GLY A O 1
ATOM 807 N N . GLU A 1 104 ? 13.303 4.531 -19.450 1.00 86.88 104 GLU A N 1
ATOM 808 C CA . GLU A 1 104 ? 12.241 5.362 -18.865 1.00 86.88 104 GLU A CA 1
ATOM 809 C C . GLU A 1 104 ? 11.754 4.750 -17.531 1.00 86.88 104 GLU A C 1
ATOM 811 O O . GLU A 1 104 ? 10.642 4.230 -17.424 1.00 86.88 104 GLU A O 1
ATOM 816 N N . PRO A 1 105 ? 12.589 4.744 -16.472 1.00 88.44 105 PRO A N 1
ATOM 817 C CA . PRO A 1 105 ? 12.222 4.155 -15.184 1.00 88.44 105 PRO A CA 1
ATOM 818 C C . PRO A 1 105 ? 11.015 4.850 -14.546 1.00 88.44 105 PRO A C 1
ATOM 820 O O . PRO A 1 105 ? 10.266 4.203 -13.820 1.00 88.44 105 PRO A O 1
ATOM 823 N N . ASP A 1 106 ? 10.811 6.135 -14.830 1.00 91.69 106 ASP A N 1
ATOM 824 C CA . ASP A 1 106 ? 9.707 6.920 -14.278 1.00 91.69 106 ASP A CA 1
ATOM 825 C C . ASP A 1 106 ? 8.356 6.486 -14.857 1.00 91.69 106 ASP A C 1
ATOM 827 O O . ASP A 1 106 ? 7.369 6.439 -14.125 1.00 91.69 106 ASP A O 1
ATOM 831 N N . GLU A 1 107 ? 8.321 6.061 -16.127 1.00 92.62 107 GLU A N 1
ATOM 832 C CA . GLU A 1 107 ? 7.128 5.455 -16.730 1.00 92.62 107 GLU A CA 1
ATOM 833 C C . GLU A 1 107 ? 6.766 4.153 -16.004 1.00 92.62 107 GLU A C 1
ATOM 835 O O . GLU A 1 107 ? 5.607 3.934 -15.658 1.00 92.62 107 GLU A O 1
ATOM 840 N N . LEU A 1 108 ? 7.756 3.311 -15.679 1.00 94.62 108 LEU A N 1
ATOM 841 C CA . LEU A 1 108 ? 7.511 2.100 -14.891 1.00 94.62 108 LEU A CA 1
ATOM 842 C C . LEU A 1 108 ? 6.982 2.425 -13.488 1.00 94.62 108 LEU A C 1
ATOM 844 O O . LEU A 1 108 ? 6.079 1.738 -13.009 1.00 94.62 108 LEU A O 1
ATOM 848 N N . VAL A 1 109 ? 7.533 3.441 -12.815 1.00 95.44 109 VAL A N 1
ATOM 849 C CA . VAL A 1 109 ? 7.031 3.869 -11.498 1.00 95.44 109 VAL A CA 1
ATOM 850 C C . VAL A 1 109 ? 5.573 4.316 -11.607 1.00 95.44 109 VAL A C 1
ATOM 852 O O . VAL A 1 109 ? 4.749 3.866 -10.810 1.00 95.44 109 VAL A O 1
ATOM 855 N N . ALA A 1 110 ? 5.236 5.130 -12.611 1.00 94.75 110 ALA A N 1
ATOM 856 C CA . ALA A 1 110 ? 3.870 5.587 -12.853 1.00 94.75 110 ALA A CA 1
ATOM 857 C C . ALA A 1 110 ? 2.913 4.425 -13.171 1.00 94.75 110 ALA A C 1
ATOM 859 O O . ALA A 1 110 ? 1.812 4.370 -12.623 1.00 94.75 110 ALA A O 1
ATOM 860 N N . GLU A 1 111 ? 3.334 3.458 -13.989 1.00 95.88 111 GLU A N 1
ATOM 861 C CA . GLU A 1 111 ? 2.524 2.282 -14.318 1.00 95.88 111 GLU A CA 1
ATOM 862 C C . GLU A 1 111 ? 2.319 1.360 -13.111 1.00 95.88 1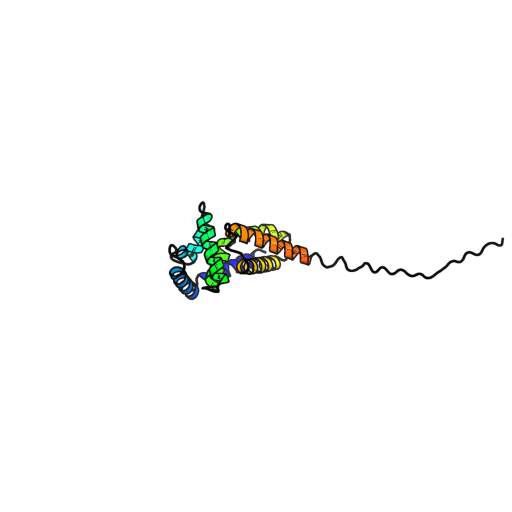11 GLU A C 1
ATOM 864 O O . GLU A 1 111 ? 1.212 0.859 -12.913 1.00 95.88 111 GLU A O 1
ATOM 869 N N . ILE A 1 112 ? 3.336 1.160 -12.262 1.00 97.19 112 ILE A N 1
ATOM 870 C CA . ILE A 1 112 ? 3.179 0.415 -11.001 1.00 97.19 112 ILE A CA 1
ATOM 871 C C . ILE A 1 112 ? 2.210 1.152 -10.072 1.00 97.19 112 ILE A C 1
ATOM 873 O O . ILE A 1 112 ? 1.294 0.519 -9.546 1.00 97.19 112 ILE A O 1
ATOM 877 N N . ALA A 1 113 ? 2.385 2.468 -9.898 1.00 97.00 113 ALA A N 1
ATOM 878 C CA . ALA A 1 113 ? 1.503 3.315 -9.094 1.00 97.00 113 ALA A CA 1
ATOM 879 C C . ALA A 1 113 ? 0.049 3.185 -9.545 1.00 97.00 113 ALA A C 1
ATOM 881 O O . ALA A 1 113 ? -0.833 2.842 -8.757 1.00 97.00 113 ALA A O 1
ATOM 882 N N . ARG A 1 114 ? -0.181 3.368 -10.843 1.00 96.62 114 ARG A N 1
ATOM 883 C CA . ARG A 1 114 ? -1.499 3.259 -11.453 1.00 96.62 114 ARG A CA 1
ATOM 884 C C . ARG A 1 114 ? -2.096 1.863 -11.284 1.00 96.62 114 ARG A C 1
ATOM 886 O O . ARG A 1 114 ? -3.218 1.736 -10.805 1.00 96.62 114 ARG A O 1
ATOM 893 N N . ALA A 1 115 ? -1.363 0.821 -11.674 1.00 97.38 115 ALA A N 1
ATOM 894 C CA . ALA A 1 115 ? -1.864 -0.548 -11.650 1.00 97.38 115 ALA A CA 1
ATOM 895 C C . ALA A 1 115 ? -2.162 -1.035 -10.229 1.00 97.38 115 ALA A C 1
ATOM 897 O O . ALA A 1 115 ? -3.145 -1.741 -10.025 1.00 97.38 115 ALA A O 1
ATOM 898 N N . PHE A 1 116 ? -1.335 -0.677 -9.245 1.00 98.12 116 PHE A N 1
ATOM 899 C CA . PHE A 1 116 ? -1.573 -1.050 -7.855 1.00 98.12 116 PHE A CA 1
ATOM 900 C C . PHE A 1 116 ? -2.784 -0.323 -7.269 1.00 98.12 116 PHE A C 1
ATOM 902 O O . PHE A 1 116 ? -3.670 -0.987 -6.737 1.00 98.12 116 PHE A O 1
ATOM 909 N N . THR A 1 117 ? -2.876 1.001 -7.426 1.00 97.00 117 THR A N 1
ATOM 910 C CA . THR A 1 117 ? -4.014 1.781 -6.913 1.00 97.00 117 THR A CA 1
ATOM 911 C C . THR A 1 117 ? -5.334 1.326 -7.540 1.00 97.00 117 THR A C 1
ATOM 913 O O . THR A 1 117 ? -6.287 1.044 -6.820 1.00 97.00 117 THR A O 1
ATOM 916 N N . GLU A 1 118 ? -5.385 1.148 -8.866 1.00 97.06 118 GLU A N 1
ATOM 917 C CA . GLU A 1 118 ? -6.584 0.629 -9.543 1.00 97.06 118 GLU A CA 1
ATOM 918 C C . GLU A 1 118 ? -6.930 -0.804 -9.101 1.00 97.06 118 GLU A C 1
ATOM 920 O O . GLU A 1 118 ? -8.103 -1.173 -9.055 1.00 97.06 118 GLU A O 1
ATOM 925 N N . LEU A 1 119 ? -5.929 -1.633 -8.788 1.00 97.62 119 LEU A N 1
ATOM 926 C CA . LEU A 1 119 ? -6.155 -2.998 -8.323 1.00 97.62 119 LEU A CA 1
ATOM 927 C C . LEU A 1 119 ? -6.729 -3.044 -6.905 1.00 97.62 119 LEU A C 1
ATOM 929 O O . LEU A 1 119 ? -7.624 -3.850 -6.665 1.00 97.62 119 LEU A O 1
ATOM 933 N N . VAL A 1 120 ? -6.238 -2.209 -5.987 1.00 97.56 120 VAL A N 1
ATOM 934 C CA . VAL A 1 120 ? -6.759 -2.123 -4.611 1.00 97.56 120 VAL A CA 1
ATOM 935 C C . VAL A 1 120 ? -8.245 -1.757 -4.625 1.00 97.56 120 VAL A C 1
ATOM 937 O O . VAL A 1 120 ? -9.044 -2.416 -3.966 1.00 97.56 120 VAL A O 1
ATOM 940 N N . GLU A 1 121 ? -8.632 -0.786 -5.450 1.00 96.31 121 GLU A N 1
ATOM 941 C CA . GLU A 1 121 ? -10.022 -0.318 -5.579 1.00 96.31 121 GLU A CA 1
ATOM 942 C C . GLU A 1 121 ? -10.986 -1.396 -6.104 1.00 96.31 121 GLU A C 1
ATOM 944 O O . GLU A 1 121 ? -12.165 -1.395 -5.764 1.00 96.31 121 GLU A O 1
ATOM 949 N N . ARG A 1 122 ? -10.502 -2.337 -6.925 1.00 96.06 122 ARG A N 1
ATOM 950 C CA . ARG A 1 122 ? -11.340 -3.357 -7.589 1.00 96.06 122 ARG A CA 1
ATOM 951 C C . ARG A 1 122 ? -11.174 -4.776 -7.042 1.00 96.06 122 ARG A C 1
ATOM 953 O O . ARG A 1 122 ? -11.741 -5.707 -7.615 1.00 96.06 122 ARG A O 1
ATOM 960 N N . LEU A 1 123 ? -10.323 -4.979 -6.036 1.00 96.75 123 LEU A N 1
ATOM 961 C CA . LEU A 1 123 ? -10.024 -6.312 -5.518 1.00 96.75 123 LEU A CA 1
ATOM 962 C C . LEU A 1 123 ? -11.265 -6.908 -4.845 1.00 96.75 123 LEU A C 1
ATOM 964 O O . LEU A 1 123 ? -11.816 -6.318 -3.920 1.00 96.75 123 LEU A O 1
ATOM 968 N N . ASP A 1 124 ? -11.662 -8.105 -5.271 1.00 95.38 124 ASP A N 1
ATOM 969 C CA . ASP A 1 124 ? -12.754 -8.845 -4.645 1.00 95.38 124 ASP A CA 1
ATOM 970 C C . ASP A 1 124 ? -12.251 -9.637 -3.427 1.00 95.38 124 ASP A C 1
ATOM 972 O O . ASP A 1 124 ? -11.650 -10.709 -3.548 1.00 95.38 124 ASP A O 1
ATOM 976 N N . LEU A 1 125 ? -12.508 -9.100 -2.235 1.00 95.00 125 LEU A N 1
ATOM 977 C CA . LEU A 1 125 ? -12.117 -9.713 -0.964 1.00 95.00 125 LEU A CA 1
ATOM 978 C C . LEU A 1 125 ? -12.963 -10.940 -0.584 1.00 95.00 125 LEU A C 1
ATOM 980 O O . LEU A 1 125 ? -12.604 -11.645 0.358 1.00 95.00 125 LEU A O 1
ATOM 984 N N . THR A 1 126 ? -14.054 -11.235 -1.301 1.00 92.81 126 THR A N 1
ATOM 985 C CA . THR A 1 126 ? -14.853 -12.450 -1.056 1.00 92.81 126 THR A CA 1
ATOM 986 C C . THR A 1 126 ? -14.192 -13.700 -1.633 1.00 92.81 126 THR A C 1
ATOM 988 O O . THR A 1 126 ? -14.379 -14.799 -1.112 1.00 92.81 126 THR A O 1
ATOM 991 N N . THR A 1 127 ? -13.382 -13.529 -2.680 1.00 92.62 127 THR A N 1
ATOM 992 C CA . THR A 1 127 ? -12.707 -14.622 -3.393 1.00 92.62 127 THR A CA 1
ATOM 993 C C . THR A 1 127 ? -11.195 -14.634 -3.172 1.00 92.62 127 THR A C 1
ATOM 995 O O . THR A 1 127 ? -10.553 -15.684 -3.282 1.00 92.62 127 THR A O 1
ATOM 998 N N . VAL A 1 128 ? -10.591 -13.487 -2.847 1.00 93.50 128 VAL A N 1
ATOM 999 C CA . VAL A 1 128 ? -9.140 -13.368 -2.667 1.00 93.50 128 VAL A CA 1
ATOM 1000 C C . VAL A 1 128 ? -8.747 -13.548 -1.204 1.00 93.50 128 VAL A C 1
ATOM 1002 O O . VAL A 1 128 ? -8.830 -12.627 -0.401 1.00 93.50 128 VAL A O 1
ATOM 1005 N N . HIS A 1 129 ? -8.198 -14.721 -0.886 1.00 89.50 129 HIS A N 1
ATOM 1006 C CA . HIS A 1 129 ? -7.651 -15.007 0.448 1.00 89.50 129 HIS A CA 1
ATOM 1007 C C . HIS A 1 129 ? -6.143 -14.748 0.564 1.00 89.50 129 HIS A C 1
ATOM 1009 O O . HIS A 1 129 ? -5.652 -14.466 1.648 1.00 89.50 129 HIS A O 1
ATOM 1015 N N . ARG A 1 130 ? -5.391 -14.825 -0.546 1.00 94.12 130 ARG A N 1
ATOM 1016 C CA . ARG A 1 130 ? -3.943 -14.535 -0.585 1.00 94.12 130 ARG A CA 1
ATOM 1017 C C . ARG A 1 130 ? -3.692 -13.119 -1.087 1.00 94.12 130 ARG A C 1
ATOM 1019 O O . ARG A 1 130 ? -3.218 -12.934 -2.217 1.00 94.12 130 ARG A O 1
ATOM 1026 N N . VAL A 1 131 ? -4.086 -12.134 -0.290 1.00 96.00 131 VAL A N 1
ATOM 1027 C CA . VAL A 1 131 ? -4.136 -10.717 -0.676 1.00 96.00 131 VAL A CA 1
ATOM 1028 C C . VAL A 1 131 ? -2.765 -10.205 -1.115 1.00 96.00 131 VAL A C 1
ATOM 1030 O O . VAL A 1 131 ? -2.645 -9.687 -2.226 1.00 96.00 131 VAL A O 1
ATOM 1033 N N . ALA A 1 132 ? -1.707 -10.439 -0.332 1.00 94.94 132 ALA A N 1
ATOM 1034 C CA . ALA A 1 132 ? -0.357 -9.968 -0.649 1.00 94.94 132 ALA A CA 1
ATOM 1035 C C . ALA A 1 132 ? 0.132 -10.487 -2.007 1.00 94.94 132 ALA A C 1
ATOM 1037 O O . ALA A 1 132 ? 0.590 -9.731 -2.868 1.00 94.94 132 ALA A O 1
ATOM 1038 N N . ALA A 1 133 ? 0.025 -11.803 -2.205 1.00 94.50 133 ALA A N 1
ATOM 1039 C CA . ALA A 1 133 ? 0.483 -12.454 -3.424 1.00 94.50 133 ALA A CA 1
ATOM 1040 C C . ALA A 1 133 ? -0.342 -12.012 -4.639 1.00 94.50 133 ALA A C 1
ATOM 1042 O O . ALA A 1 133 ? 0.215 -11.824 -5.723 1.00 94.50 133 ALA A O 1
ATOM 1043 N N . THR A 1 134 ? -1.654 -11.846 -4.462 1.00 96.88 134 THR A N 1
ATOM 1044 C CA . THR A 1 134 ? -2.571 -11.439 -5.531 1.00 96.88 134 THR A CA 1
ATOM 1045 C C . THR A 1 134 ? -2.321 -10.004 -5.957 1.00 96.88 134 THR A C 1
ATOM 1047 O O . THR A 1 134 ? -2.209 -9.767 -7.161 1.00 96.88 134 THR A O 1
ATOM 1050 N N . LEU A 1 135 ? -2.165 -9.083 -5.001 1.00 97.19 135 LEU A N 1
ATOM 1051 C CA . LEU A 1 135 ? -1.857 -7.682 -5.272 1.00 97.19 135 LEU A CA 1
ATOM 1052 C C . LEU A 1 135 ? -0.550 -7.559 -6.059 1.00 97.19 135 LEU A C 1
ATOM 1054 O O . LEU A 1 135 ? -0.555 -7.069 -7.183 1.00 97.19 135 LEU A O 1
ATOM 1058 N N . VAL A 1 136 ? 0.551 -8.126 -5.556 1.00 97.25 136 VAL A N 1
ATOM 1059 C CA . VAL A 1 136 ? 1.863 -8.021 -6.221 1.00 97.25 136 VAL A CA 1
ATOM 1060 C C . VAL A 1 136 ? 1.857 -8.652 -7.621 1.00 97.25 136 VAL A C 1
ATOM 1062 O O . VAL A 1 136 ? 2.330 -8.037 -8.580 1.00 97.25 136 VAL A O 1
ATOM 1065 N N . ARG A 1 137 ? 1.317 -9.872 -7.772 1.00 96.94 137 ARG A N 1
ATOM 1066 C CA . ARG A 1 137 ? 1.309 -10.573 -9.072 1.00 96.94 137 ARG A CA 1
ATOM 1067 C C . ARG A 1 137 ? 0.389 -9.905 -10.085 1.00 96.94 137 ARG A C 1
ATOM 1069 O O . ARG A 1 137 ? 0.731 -9.843 -11.265 1.00 96.94 137 ARG A O 1
ATOM 1076 N N . SER A 1 138 ? -0.773 -9.432 -9.647 1.00 97.38 138 SER A N 1
ATOM 1077 C CA . SER A 1 138 ? -1.729 -8.787 -10.546 1.00 97.38 138 SER A CA 1
ATOM 1078 C C . SER A 1 138 ? -1.260 -7.394 -10.943 1.00 97.38 138 SER A C 1
ATOM 1080 O O . SER A 1 138 ? -1.386 -7.063 -12.115 1.00 97.38 138 SER A O 1
ATOM 1082 N N . THR A 1 139 ? -0.621 -6.632 -10.047 1.00 97.94 139 THR A N 1
ATOM 1083 C CA . THR A 1 139 ? 0.054 -5.378 -10.416 1.00 97.94 139 THR A CA 1
ATOM 1084 C C . THR A 1 139 ? 1.114 -5.625 -11.486 1.00 97.94 139 THR A C 1
ATOM 1086 O O . THR A 1 139 ? 1.105 -4.962 -12.518 1.00 97.94 139 THR A O 1
ATOM 1089 N N . GLU A 1 140 ? 1.987 -6.623 -11.308 1.00 96.88 140 GLU A N 1
ATOM 1090 C CA . GLU A 1 140 ? 2.993 -6.967 -12.322 1.00 96.88 140 GLU A CA 1
ATOM 1091 C C . GLU A 1 140 ? 2.358 -7.348 -13.666 1.00 96.88 140 GLU A C 1
ATOM 1093 O O . GLU A 1 140 ? 2.816 -6.907 -14.724 1.00 96.88 140 GLU A O 1
ATOM 1098 N N . ARG A 1 141 ? 1.290 -8.152 -13.636 1.00 96.25 141 ARG A N 1
ATOM 1099 C CA . ARG A 1 141 ? 0.544 -8.540 -14.836 1.00 96.25 141 ARG A CA 1
ATOM 1100 C C . ARG A 1 141 ? -0.059 -7.326 -15.539 1.00 96.25 141 ARG A C 1
ATOM 1102 O O . ARG A 1 141 ? 0.083 -7.221 -16.755 1.00 96.25 141 ARG A O 1
ATOM 1109 N N . ASP A 1 142 ? -0.701 -6.429 -14.799 1.00 96.06 142 ASP A N 1
ATOM 1110 C CA . ASP A 1 142 ? -1.398 -5.265 -15.346 1.00 96.06 142 ASP A CA 1
ATOM 1111 C C . ASP A 1 142 ? -0.412 -4.264 -15.965 1.00 96.06 142 ASP A C 1
ATOM 1113 O O . ASP A 1 142 ? -0.651 -3.801 -17.082 1.00 96.06 142 ASP A O 1
ATOM 1117 N N . VAL A 1 143 ? 0.734 -4.016 -15.316 1.00 95.12 143 VAL A N 1
ATOM 1118 C CA . VAL A 1 143 ? 1.844 -3.211 -15.867 1.00 95.12 143 VAL A CA 1
ATOM 1119 C C . VAL A 1 143 ? 2.309 -3.780 -17.208 1.00 95.12 143 VAL A C 1
ATOM 1121 O O . VAL A 1 143 ? 2.407 -3.068 -18.208 1.00 95.12 143 VAL A O 1
ATOM 1124 N N . MET A 1 144 ? 2.559 -5.092 -17.270 1.00 93.06 144 MET A N 1
ATOM 1125 C CA . MET A 1 144 ? 3.042 -5.723 -18.501 1.00 93.06 144 MET A CA 1
ATOM 1126 C C . MET A 1 144 ? 1.971 -5.795 -19.591 1.00 93.06 144 MET A C 1
ATOM 1128 O O . MET A 1 144 ? 2.300 -5.697 -20.774 1.00 93.06 144 MET A O 1
ATOM 1132 N N . TYR A 1 145 ? 0.702 -5.963 -19.220 1.00 91.69 145 TYR A N 1
ATOM 1133 C CA . TYR A 1 145 ? -0.414 -5.939 -20.160 1.00 91.69 145 TYR A CA 1
ATOM 1134 C C . TYR A 1 145 ? -0.574 -4.552 -20.791 1.00 91.69 145 TYR A C 1
ATOM 1136 O O . TYR A 1 145 ? -0.696 -4.447 -22.010 1.00 91.69 145 TYR A O 1
ATOM 1144 N N . ARG A 1 146 ? -0.509 -3.484 -19.986 1.00 88.94 146 ARG A N 1
ATOM 1145 C CA . ARG A 1 146 ? -0.553 -2.096 -20.472 1.00 88.94 146 ARG A CA 1
ATOM 1146 C C . ARG A 1 146 ? 0.619 -1.790 -21.382 1.00 88.94 146 ARG A C 1
ATOM 1148 O O . ARG A 1 146 ? 0.377 -1.357 -22.503 1.00 88.94 146 ARG A O 1
ATOM 1155 N N . ARG A 1 147 ? 1.843 -2.144 -20.968 1.00 85.31 147 ARG A N 1
ATOM 1156 C CA . ARG A 1 147 ? 3.027 -1.999 -21.821 1.00 85.31 147 ARG A CA 1
ATOM 1157 C C . ARG A 1 147 ? 2.797 -2.690 -23.161 1.00 85.31 147 ARG A C 1
ATOM 1159 O O . ARG A 1 147 ? 2.847 -2.019 -24.176 1.00 85.31 147 ARG A O 1
ATOM 1166 N N . LYS A 1 148 ? 2.436 -3.979 -23.198 1.00 82.62 148 LYS A N 1
ATOM 1167 C CA . LYS A 1 148 ? 2.175 -4.701 -24.464 1.00 82.62 148 LYS A CA 1
ATOM 1168 C C . LYS A 1 148 ? 1.132 -4.021 -25.360 1.00 82.62 148 LYS A C 1
ATOM 1170 O O . LYS A 1 148 ? 1.316 -4.011 -26.571 1.00 82.62 148 LYS A O 1
ATOM 1175 N N . ARG A 1 149 ? 0.068 -3.443 -24.792 1.00 76.56 149 ARG A N 1
ATOM 1176 C CA . ARG A 1 149 ? -0.940 -2.699 -25.566 1.00 76.56 149 ARG A CA 1
ATOM 1177 C C . ARG A 1 149 ? -0.413 -1.396 -26.151 1.00 76.56 149 ARG A C 1
ATOM 1179 O O . ARG A 1 149 ? -0.894 -1.023 -27.207 1.00 76.56 149 ARG A O 1
ATOM 1186 N N . THR A 1 150 ? 0.554 -0.736 -25.518 1.00 68.56 150 THR A N 1
ATOM 1187 C CA . THR A 1 150 ? 1.235 0.443 -26.083 1.00 68.56 150 THR A CA 1
ATOM 1188 C C . THR A 1 150 ? 2.145 0.068 -27.259 1.00 68.56 150 THR A C 1
ATOM 1190 O O . THR A 1 150 ? 2.335 0.870 -28.161 1.00 68.56 150 THR A O 1
ATOM 1193 N N . TRP A 1 151 ? 2.662 -1.167 -27.298 1.00 60.31 151 TRP A N 1
ATOM 1194 C CA . TRP A 1 151 ? 3.430 -1.684 -28.443 1.00 60.31 151 TRP A CA 1
ATOM 1195 C C . TRP A 1 151 ? 2.546 -2.163 -29.611 1.00 60.31 151 TRP A C 1
ATOM 1197 O O . TRP A 1 151 ? 3.049 -2.308 -30.720 1.00 60.31 151 TRP A O 1
ATOM 1207 N N . LEU A 1 152 ? 1.254 -2.427 -29.374 1.00 54.03 152 LEU A N 1
ATOM 1208 C CA . LEU A 1 152 ? 0.312 -2.981 -30.358 1.00 54.03 152 LEU A CA 1
ATOM 1209 C C . LEU A 1 152 ? -0.638 -1.963 -31.042 1.00 54.03 152 LEU A C 1
ATOM 1211 O O . LEU A 1 152 ? -1.704 -2.372 -31.498 1.00 54.03 152 LEU A O 1
ATOM 1215 N N . PRO A 1 153 ? -0.278 -0.677 -31.225 1.00 53.38 153 PRO A N 1
ATOM 1216 C CA . PRO A 1 153 ? -0.875 0.086 -32.318 1.00 53.38 153 PRO A CA 1
ATOM 1217 C C . PRO A 1 153 ? 0.156 1.011 -32.985 1.00 53.38 153 PRO A C 1
ATOM 1219 O O . PRO A 1 153 ? 0.291 2.176 -32.623 1.00 53.38 153 PRO A O 1
ATOM 1222 N N . ALA A 1 154 ? 0.870 0.467 -33.976 1.00 51.28 154 ALA A N 1
ATOM 1223 C CA . ALA A 1 154 ? 1.545 1.222 -35.045 1.00 51.28 154 ALA A CA 1
ATOM 1224 C C . ALA A 1 154 ? 1.860 0.376 -36.303 1.00 51.28 154 ALA A C 1
ATOM 1226 O O . ALA A 1 154 ? 2.368 0.919 -37.278 1.00 51.28 154 ALA A O 1
ATOM 1227 N N . SER A 1 155 ? 1.579 -0.935 -36.316 1.00 50.91 155 SER A N 1
ATOM 1228 C CA . SER A 1 155 ? 1.957 -1.825 -37.428 1.00 50.91 155 SER A CA 1
ATOM 1229 C C . SER A 1 155 ? 0.796 -2.392 -38.251 1.00 50.91 155 SER A C 1
ATOM 1231 O O . SER A 1 155 ? 1.060 -3.193 -39.136 1.00 50.91 155 SER A O 1
ATOM 1233 N N . ASP A 1 156 ? -0.458 -1.985 -38.017 1.00 50.47 156 ASP A N 1
ATOM 1234 C CA . ASP A 1 156 ? -1.631 -2.609 -38.668 1.00 50.47 156 ASP A CA 1
ATOM 1235 C C . ASP A 1 156 ? -2.516 -1.613 -39.446 1.00 50.47 156 ASP A C 1
ATOM 1237 O O . ASP A 1 156 ? -3.736 -1.727 -39.492 1.00 50.47 156 ASP A O 1
ATOM 1241 N N . GLY A 1 157 ? -1.892 -0.588 -40.042 1.00 47.44 157 GLY A N 1
ATOM 1242 C CA . GLY A 1 157 ? -2.586 0.487 -40.766 1.00 47.44 157 GLY A CA 1
ATOM 1243 C C . GLY A 1 157 ? -2.200 0.678 -42.236 1.00 47.44 157 GLY A C 1
ATOM 1244 O O . GLY A 1 157 ? -2.682 1.625 -42.846 1.00 47.44 157 GLY A O 1
ATOM 1245 N N . LEU A 1 158 ? -1.345 -0.168 -42.825 1.00 49.16 158 LEU A N 1
ATOM 1246 C CA . LEU A 1 158 ? -0.975 -0.033 -44.241 1.00 49.16 158 LEU A CA 1
ATOM 1247 C C . LEU A 1 158 ? -1.047 -1.366 -44.998 1.00 49.16 158 LEU A C 1
ATOM 1249 O O . LEU A 1 158 ? -0.050 -1.885 -45.490 1.00 49.16 158 LEU A O 1
ATOM 1253 N N . ARG A 1 159 ? -2.261 -1.897 -45.141 1.00 43.25 159 ARG A N 1
ATOM 1254 C CA . ARG A 1 159 ? -2.666 -2.533 -46.399 1.00 43.25 159 ARG A CA 1
ATOM 1255 C C . ARG A 1 159 ? -3.702 -1.626 -47.035 1.00 43.25 159 ARG A C 1
ATOM 1257 O O . ARG A 1 159 ? -4.888 -1.728 -46.751 1.00 43.25 159 ARG A O 1
ATOM 1264 N N . VAL A 1 1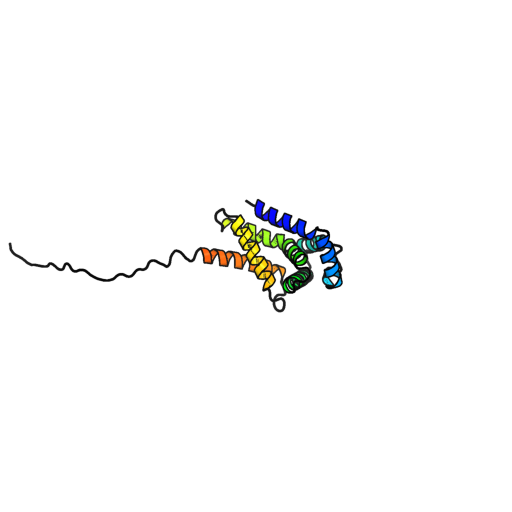60 ? -3.222 -0.687 -47.842 1.00 48.47 160 VAL A N 1
ATOM 1265 C CA . VAL A 1 160 ? -4.062 -0.113 -48.887 1.00 48.47 160 VAL A CA 1
ATOM 1266 C C . VAL A 1 160 ? -3.934 -1.079 -50.050 1.00 48.47 160 VAL A C 1
ATOM 1268 O O . VAL A 1 160 ? -2.936 -1.078 -50.768 1.00 48.47 160 VAL A O 1
ATOM 1271 N N . ASP A 1 161 ? -4.915 -1.964 -50.161 1.00 50.78 161 ASP A N 1
ATOM 1272 C CA . ASP A 1 161 ? -5.187 -2.648 -51.409 1.00 50.78 161 ASP A CA 1
ATOM 1273 C C . ASP A 1 161 ? -5.684 -1.557 -52.379 1.00 50.78 161 ASP A C 1
ATOM 1275 O O . ASP A 1 161 ? -6.777 -1.020 -52.208 1.00 50.78 161 ASP A O 1
ATOM 1279 N N . HIS A 1 162 ? -4.853 -1.160 -53.344 1.00 41.97 162 HIS A N 1
ATOM 1280 C CA . HIS A 1 162 ? -5.320 -0.430 -54.521 1.00 41.97 162 HIS A CA 1
ATOM 1281 C C . HIS A 1 162 ? -4.975 -1.262 -55.748 1.00 41.97 162 HIS A C 1
ATOM 1283 O O . HIS A 1 162 ? -3.875 -1.218 -56.298 1.00 41.97 162 HIS A O 1
ATOM 1289 N N . GLU A 1 163 ? -5.944 -2.097 -56.096 1.00 46.84 163 GLU A N 1
ATOM 1290 C CA . GLU A 1 163 ? -6.123 -2.610 -57.441 1.00 46.84 163 GLU A CA 1
ATOM 1291 C C . GLU A 1 163 ? -6.623 -1.465 -58.354 1.00 46.84 163 GLU A C 1
ATOM 1293 O O . GLU A 1 163 ? -7.041 -0.409 -57.872 1.00 46.84 163 GLU A O 1
ATOM 1298 N N . GLU A 1 164 ? -6.579 -1.722 -59.660 1.00 40.88 164 GLU A N 1
ATOM 1299 C CA . GLU A 1 164 ? -6.845 -0.866 -60.832 1.00 40.88 164 GLU A CA 1
ATOM 1300 C C . GLU A 1 164 ? -5.605 -0.181 -61.437 1.00 40.88 164 GLU A C 1
ATOM 1302 O O . GLU A 1 164 ? -5.120 0.844 -60.973 1.00 40.88 164 GLU A O 1
ATOM 1307 N N . MET A 1 165 ? -4.919 -0.828 -62.387 1.00 41.38 165 MET A N 1
ATOM 1308 C CA . MET A 1 165 ? -5.307 -1.087 -63.791 1.00 41.38 165 MET A CA 1
ATOM 1309 C C . MET A 1 165 ? -5.178 0.166 -64.663 1.00 41.38 165 MET A C 1
ATOM 1311 O O . MET A 1 165 ? -6.033 1.043 -64.697 1.00 41.38 165 MET A O 1
ATOM 1315 N N . SER A 1 166 ? -4.098 0.218 -65.437 1.00 40.06 166 SER A N 1
ATOM 1316 C CA . SER A 1 166 ? -4.028 0.992 -66.675 1.00 40.06 166 SER A CA 1
ATOM 1317 C C . SER A 1 166 ? -3.182 0.195 -67.656 1.00 40.06 166 SER A C 1
ATOM 1319 O O . SER A 1 166 ? -2.032 -0.142 -67.385 1.00 40.06 166 SER A O 1
ATOM 1321 N N . ALA A 1 167 ? -3.838 -0.182 -68.743 1.00 51.34 167 ALA A N 1
ATOM 1322 C CA . ALA A 1 167 ? -3.351 -1.013 -69.820 1.00 51.34 167 ALA A CA 1
ATOM 1323 C C . ALA A 1 167 ? -2.049 -0.498 -70.453 1.00 51.34 167 ALA A C 1
ATOM 1325 O O . ALA A 1 167 ? -1.880 0.699 -70.659 1.00 51.34 167 ALA A O 1
ATOM 1326 N N . SER A 1 168 ? -1.195 -1.435 -70.864 1.00 41.44 168 SER A N 1
ATOM 1327 C CA . SER A 1 168 ? -0.398 -1.290 -72.083 1.00 41.44 168 SER A CA 1
ATOM 1328 C C . SER A 1 168 ? -0.201 -2.688 -72.661 1.00 41.44 168 SER A C 1
ATOM 1330 O O . SER A 1 168 ? 0.777 -3.380 -72.393 1.00 41.44 168 SER A O 1
ATOM 13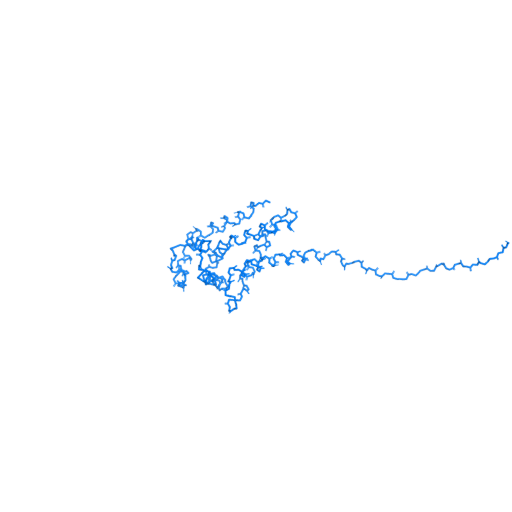32 N N . PHE A 1 169 ? -1.235 -3.133 -73.368 1.00 44.56 169 PHE A N 1
ATOM 1333 C CA . PHE A 1 169 ? -1.148 -4.217 -74.327 1.00 44.56 169 PHE A CA 1
ATOM 1334 C C . PHE A 1 169 ? -0.836 -3.539 -75.660 1.00 44.56 169 PHE A C 1
ATOM 1336 O O . PHE A 1 169 ? -1.731 -2.955 -76.257 1.00 44.56 169 PHE A O 1
ATOM 1343 N N . ASP A 1 170 ? 0.429 -3.558 -76.065 1.00 44.53 170 ASP A N 1
ATOM 1344 C CA . ASP A 1 170 ? 0.820 -3.337 -77.455 1.00 44.53 170 ASP A CA 1
ATOM 1345 C C . ASP A 1 170 ? 1.592 -4.581 -77.883 1.00 44.53 170 ASP A C 1
ATOM 1347 O O . ASP A 1 170 ? 2.769 -4.769 -77.565 1.00 44.53 170 ASP A O 1
ATOM 1351 N N . ALA A 1 171 ? 0.846 -5.476 -78.520 1.00 47.28 171 ALA A N 1
ATOM 1352 C CA . ALA A 1 171 ? 1.356 -6.506 -79.396 1.00 47.28 171 ALA A CA 1
ATOM 1353 C C . ALA A 1 171 ? 0.845 -6.152 -80.798 1.00 47.28 171 ALA A C 1
ATOM 1355 O O . ALA A 1 171 ? -0.343 -6.289 -81.064 1.00 47.28 171 ALA A O 1
ATOM 1356 N N . ASP A 1 172 ? 1.760 -5.685 -81.638 1.00 46.81 172 ASP A N 1
ATOM 1357 C CA . ASP A 1 172 ? 1.745 -5.784 -83.101 1.00 46.81 172 ASP A CA 1
ATOM 1358 C C . ASP A 1 172 ? 3.157 -6.320 -83.406 1.00 46.81 172 ASP A C 1
ATOM 1360 O O . ASP A 1 172 ? 4.154 -5.719 -82.999 1.00 46.81 172 ASP A O 1
ATOM 1364 N N . GLU A 1 173 ? 3.333 -7.611 -83.687 1.00 47.38 173 GLU A N 1
ATOM 1365 C CA . GLU A 1 173 ? 3.241 -8.226 -85.021 1.00 47.38 173 GLU A CA 1
ATOM 1366 C C . GLU A 1 173 ? 4.012 -7.458 -86.115 1.00 47.38 173 GLU A C 1
ATOM 1368 O O . GLU A 1 173 ? 3.592 -6.424 -86.612 1.00 47.38 173 GLU A O 1
ATOM 1373 N N . ASP A 1 174 ? 5.187 -8.020 -86.423 1.00 49.62 174 ASP A N 1
ATOM 1374 C CA . ASP A 1 174 ? 5.629 -8.438 -87.761 1.00 49.62 174 ASP A CA 1
ATOM 1375 C C . ASP A 1 174 ? 5.653 -7.403 -88.907 1.00 49.62 174 ASP A C 1
ATOM 1377 O O . ASP A 1 174 ? 4.627 -7.090 -89.500 1.00 49.62 174 ASP A O 1
ATOM 1381 N N . ASP A 1 175 ? 6.865 -6.976 -89.295 1.00 48.19 175 ASP A N 1
ATOM 1382 C CA . ASP A 1 175 ? 7.287 -6.953 -90.708 1.00 48.19 175 ASP A CA 1
ATOM 1383 C C . ASP A 1 175 ? 8.829 -6.828 -90.802 1.00 48.19 175 ASP A C 1
ATOM 1385 O O . ASP A 1 175 ? 9.406 -5.836 -90.335 1.00 48.19 175 ASP A O 1
ATOM 1389 N N . GLY A 1 176 ? 9.505 -7.827 -91.396 1.00 47.25 176 GLY A N 1
ATOM 1390 C CA . GLY A 1 176 ? 10.933 -7.772 -91.770 1.00 47.25 176 GLY A CA 1
ATOM 1391 C C . GLY A 1 176 ? 11.733 -9.065 -91.650 1.00 47.25 176 GLY A C 1
ATOM 1392 O O . GLY A 1 176 ? 12.437 -9.209 -90.625 1.00 47.25 176 GLY A O 1
#

Secondary structure (DSSP, 8-state):
--HHHHHHHHHHHHHHTSHHHHHHHHHHHHH-GGGTT-SSHHHHHHHHHH--S-HHHHHHHHHHHHHHHHTTTTHHHHHHHHHHHTHHHHHHHHHHHGGGTTT-HHHHHHHHHHHHHHHHHH--TTT-S-HHHHHHHHHHHHHHHHHHHHHSSSSSS-------------------

pLDDT: mean 86.05, std 17.2, range [40.06, 98.12]

Radius of gyration: 26.38 Å; chains: 1; bounding box: 32×31×111 Å